Protein AF-A0A9Y2D6L7-F1 (afdb_monomer)

Sequence (75 aa):
MTSQSPVNRSPNGCRCQVMTQLTPAERDRFKALAAEEGRSLSATVRLLALRGLAQQEAAPLAAPGARHADTAGAS

Mean predicted aligned error: 12.52 Å

Foldseek 3Di:
DDDDDPDPPDPPPPDDDDDDDDDPVVLVVLVVVCVVVVHDSVVSVVVVVVVVVVVVVPDDCPDPDDDDPPPDDDD

Secondary structure (DSSP, 8-state):
----------GGG----------HHHHHHHHHHHHHTT--HHHHHHHHHHHHHHHHHHS----S-----------

Structure (mmCIF, N/CA/C/O backbone):
data_AF-A0A9Y2D6L7-F1
#
_entry.id   AF-A0A9Y2D6L7-F1
#
loop_
_atom_site.group_PDB
_atom_site.id
_atom_site.type_symbol
_atom_site.label_atom_id
_atom_site.label_alt_id
_atom_site.label_comp_id
_atom_site.label_asym_id
_atom_site.label_entity_id
_atom_site.label_seq_id
_atom_site.pdbx_PDB_ins_code
_atom_site.Cartn_x
_atom_site.Cartn_y
_atom_site.Cartn_z
_atom_site.occupancy
_atom_site.B_iso_or_equiv
_atom_site.auth_seq_id
_atom_site.auth_comp_id
_atom_site.auth_asym_id
_atom_site.auth_atom_id
_atom_site.pdbx_PDB_model_num
ATOM 1 N N . MET A 1 1 ? -13.888 22.754 30.676 1.00 44.03 1 MET A N 1
ATOM 2 C CA . MET A 1 1 ? -14.045 21.769 29.584 1.00 44.03 1 MET A CA 1
ATOM 3 C C . MET A 1 1 ? -12.756 21.768 28.783 1.00 44.03 1 MET A C 1
ATOM 5 O O . MET A 1 1 ? -12.507 22.714 28.049 1.00 44.03 1 MET A O 1
ATOM 9 N N . THR A 1 2 ? -11.869 20.803 29.013 1.00 54.88 2 THR A N 1
A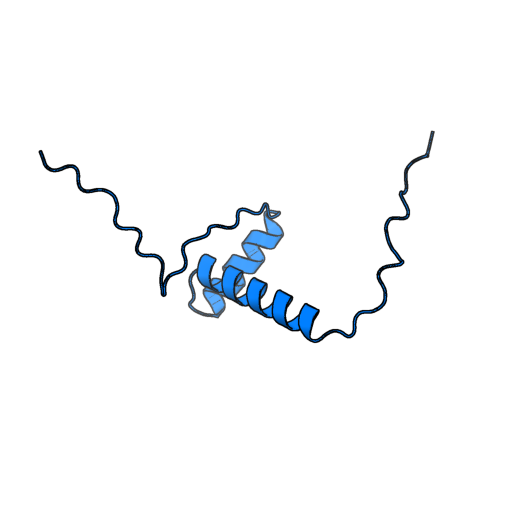TOM 10 C CA . THR A 1 2 ? -10.601 20.706 28.281 1.00 54.88 2 THR A CA 1
ATOM 11 C C . THR A 1 2 ? -10.869 20.080 26.918 1.00 54.88 2 THR A C 1
ATOM 13 O O . THR A 1 2 ? -11.237 18.913 26.819 1.00 54.88 2 THR A O 1
ATOM 16 N N . SER A 1 3 ? -10.732 20.884 25.864 1.00 62.78 3 SER A N 1
ATOM 17 C CA . SER A 1 3 ? -10.815 20.420 24.480 1.00 62.78 3 SER A CA 1
ATOM 18 C C . SER A 1 3 ? -9.598 19.536 24.199 1.00 62.78 3 SER A C 1
ATOM 20 O O . SER A 1 3 ? -8.476 20.031 24.097 1.00 62.78 3 SER A O 1
ATOM 22 N N . GLN A 1 4 ? -9.785 18.217 24.180 1.00 59.78 4 GLN A N 1
ATOM 23 C CA . GLN A 1 4 ? -8.716 17.275 23.865 1.00 59.78 4 GLN A CA 1
ATOM 24 C C . GLN A 1 4 ? -8.660 17.099 22.346 1.00 59.78 4 GLN A C 1
ATOM 26 O O . GLN A 1 4 ? -9.473 16.386 21.761 1.00 59.78 4 GLN A O 1
ATOM 31 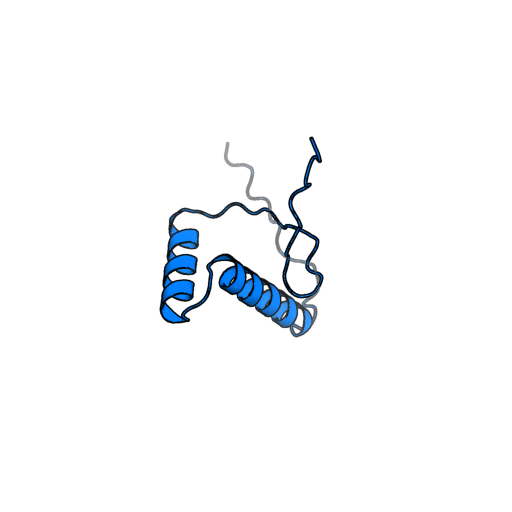N N . SER A 1 5 ? -7.713 17.783 21.700 1.00 60.44 5 SER A N 1
ATOM 32 C CA . SER A 1 5 ? -7.462 17.629 20.266 1.00 60.44 5 SER A CA 1
ATOM 33 C C . SER A 1 5 ? -7.111 16.169 19.938 1.00 60.44 5 SER A C 1
ATOM 35 O O . SER A 1 5 ? -6.324 15.566 20.677 1.00 60.44 5 SER A O 1
ATOM 37 N N . PRO A 1 6 ? -7.643 15.584 18.844 1.00 64.69 6 PRO A N 1
ATOM 38 C CA . PRO A 1 6 ? -7.337 14.212 18.460 1.00 64.69 6 PRO A CA 1
ATOM 39 C C . PRO A 1 6 ? -5.829 14.025 18.306 1.00 64.69 6 PRO A C 1
ATOM 41 O O . PRO A 1 6 ? -5.183 14.667 17.477 1.00 64.69 6 PRO A O 1
ATOM 44 N N . VAL A 1 7 ? -5.256 13.146 19.123 1.00 63.22 7 VAL A N 1
ATOM 45 C CA . VAL A 1 7 ? -3.834 12.814 19.043 1.00 63.22 7 VAL A CA 1
ATOM 46 C C . VAL A 1 7 ? -3.617 12.065 17.732 1.00 63.22 7 VAL A C 1
ATOM 48 O O . VAL A 1 7 ? -4.092 10.940 17.571 1.00 63.22 7 VAL A O 1
ATOM 51 N N .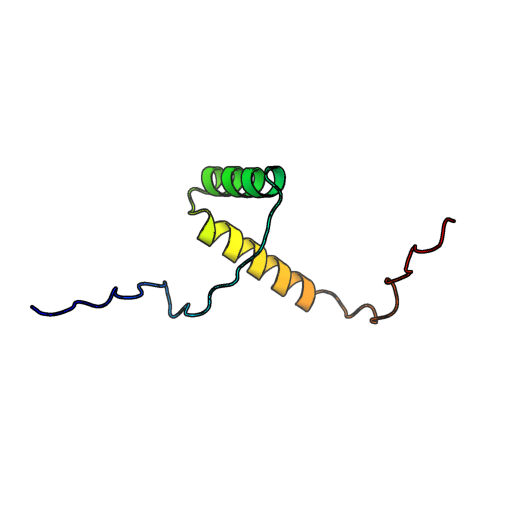 ASN A 1 8 ? -2.923 12.692 16.781 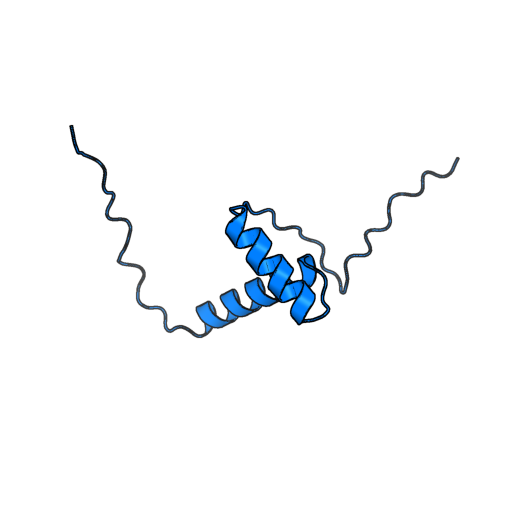1.00 60.69 8 ASN A N 1
ATOM 52 C CA . ASN A 1 8 ? -2.559 12.062 15.518 1.00 60.69 8 ASN A CA 1
ATOM 53 C C . ASN A 1 8 ? -1.544 10.941 15.800 1.00 60.69 8 ASN A C 1
ATOM 55 O O . ASN A 1 8 ? -0.342 11.182 15.903 1.00 60.69 8 ASN A O 1
ATOM 59 N N . ARG A 1 9 ? -2.039 9.712 15.993 1.00 58.44 9 ARG A N 1
ATOM 60 C CA . ARG A 1 9 ? -1.221 8.504 16.171 1.00 58.44 9 ARG A CA 1
ATOM 61 C C . ARG A 1 9 ? -0.873 7.900 14.820 1.00 58.44 9 ARG A C 1
ATOM 63 O O . ARG A 1 9 ? -1.202 6.749 14.536 1.00 58.44 9 ARG A O 1
ATOM 70 N N . SER A 1 10 ? -0.229 8.673 13.962 1.00 61.41 10 SER A N 1
ATOM 71 C CA . SER A 1 10 ? 0.361 8.081 12.780 1.00 61.41 10 SER A CA 1
ATOM 72 C C . SER A 1 10 ? 1.629 7.309 13.172 1.00 61.41 10 SER A C 1
ATOM 74 O O . SER A 1 10 ? 2.470 7.823 13.916 1.00 61.41 10 SER A O 1
ATOM 76 N N . PRO A 1 11 ? 1.780 6.048 12.731 1.00 63.06 11 PRO A N 1
ATOM 77 C CA . PRO A 1 11 ? 2.936 5.240 13.096 1.00 63.06 11 PRO A CA 1
ATOM 78 C C . PRO A 1 11 ? 4.228 5.903 12.599 1.00 63.06 11 PRO A C 1
ATOM 80 O O . PRO A 1 11 ? 4.275 6.421 11.484 1.00 63.06 11 PRO A O 1
ATOM 83 N N . ASN A 1 12 ? 5.276 5.889 13.427 1.00 64.94 12 ASN A N 1
ATOM 84 C CA . ASN A 1 12 ? 6.656 6.226 13.051 1.00 64.94 12 ASN A CA 1
ATOM 85 C C . ASN A 1 12 ? 6.829 7.574 12.317 1.00 64.94 12 ASN A C 1
ATOM 87 O O . ASN A 1 12 ? 7.521 7.648 11.306 1.00 64.94 12 ASN A O 1
ATOM 91 N N . GLY A 1 13 ? 6.172 8.642 12.783 1.00 73.88 13 GLY A N 1
ATOM 92 C CA . GLY A 1 13 ? 6.382 9.991 12.236 1.00 73.88 13 GLY A CA 1
ATOM 93 C C . GLY A 1 13 ? 5.744 10.244 10.864 1.00 73.88 13 GLY A C 1
ATOM 94 O O . GLY A 1 13 ? 6.038 11.251 10.222 1.00 73.88 13 GLY A O 1
ATOM 95 N N . CYS A 1 14 ? 4.844 9.371 10.409 1.00 77.56 14 CYS A N 1
ATOM 96 C CA . CYS A 1 14 ? 4.170 9.517 9.120 1.00 77.56 14 CYS A CA 1
ATOM 97 C C . CYS A 1 14 ? 3.125 10.636 9.164 1.00 77.56 14 CYS A C 1
ATOM 99 O O . CYS A 1 14 ? 2.004 10.421 9.602 1.00 77.56 14 CYS A O 1
ATOM 101 N N . ARG A 1 15 ? 3.469 11.847 8.731 1.00 78.75 15 ARG A N 1
ATOM 102 C CA . ARG A 1 15 ? 2.601 13.027 8.920 1.00 78.75 15 ARG A CA 1
ATOM 103 C C . ARG A 1 15 ? 1.874 13.510 7.663 1.00 78.75 15 ARG A C 1
ATOM 105 O O . ARG A 1 15 ? 1.017 14.377 7.779 1.00 78.75 15 ARG A O 1
ATOM 112 N N . CYS A 1 16 ? 2.170 12.938 6.497 1.00 83.00 16 CYS A N 1
ATOM 113 C CA . CYS A 1 16 ? 1.621 13.386 5.216 1.00 83.00 16 CYS A CA 1
ATOM 114 C C . CYS A 1 16 ? 0.646 12.353 4.645 1.00 83.00 16 CYS A C 1
ATOM 116 O O . CYS A 1 16 ? 1.000 11.183 4.487 1.00 83.00 16 CYS A O 1
ATOM 118 N N . GLN A 1 17 ? -0.572 12.789 4.321 1.00 86.12 17 GLN A N 1
ATOM 119 C CA . GLN A 1 17 ? -1.562 11.967 3.633 1.00 86.12 17 GLN A CA 1
ATOM 120 C C . GLN A 1 17 ? -1.422 12.139 2.119 1.00 86.12 17 GLN A C 1
ATOM 122 O O . GLN A 1 17 ? -1.280 13.254 1.627 1.00 86.12 17 GLN A O 1
ATOM 127 N N . VAL A 1 18 ? -1.517 11.031 1.386 1.00 86.50 18 VAL A N 1
ATOM 128 C CA . VAL A 1 18 ? -1.693 11.031 -0.069 1.00 86.50 18 VAL A CA 1
ATOM 129 C C . VAL A 1 18 ? -3.124 10.594 -0.356 1.00 86.50 18 VAL A C 1
ATOM 131 O O . VAL A 1 18 ? -3.559 9.546 0.125 1.00 86.50 18 VAL A O 1
ATOM 134 N N . MET A 1 19 ? -3.865 11.403 -1.110 1.00 89.00 19 MET A N 1
ATOM 135 C CA . MET A 1 19 ? -5.197 11.050 -1.599 1.00 89.00 19 MET A CA 1
ATOM 136 C C . MET A 1 19 ? -5.105 10.620 -3.059 1.00 89.00 19 MET A C 1
ATOM 138 O O . MET A 1 19 ? -4.502 11.312 -3.871 1.00 89.00 19 MET A O 1
ATOM 142 N N . THR A 1 20 ? -5.713 9.482 -3.385 1.00 88.50 20 THR A N 1
ATOM 143 C CA . THR A 1 20 ? -5.788 8.958 -4.752 1.00 88.50 20 THR A CA 1
ATOM 144 C C . THR A 1 20 ? -7.169 8.367 -5.007 1.00 88.50 20 THR A C 1
ATOM 146 O O . THR A 1 20 ? -7.837 7.926 -4.068 1.00 88.50 20 THR A O 1
ATOM 149 N N . GLN A 1 21 ? -7.591 8.372 -6.269 1.00 94.19 21 GLN A N 1
ATOM 150 C CA . GLN A 1 21 ? -8.820 7.727 -6.715 1.00 94.19 21 GLN A CA 1
ATOM 151 C C . GLN A 1 21 ? -8.480 6.367 -7.316 1.00 94.19 21 GLN A C 1
ATOM 153 O O . GLN A 1 21 ? -7.507 6.232 -8.051 1.00 94.19 21 GLN A O 1
ATOM 158 N N . LEU A 1 22 ? -9.292 5.366 -6.991 1.00 94.69 22 LEU A N 1
ATOM 159 C CA . LEU A 1 22 ? -9.190 4.016 -7.531 1.00 94.69 22 LEU A CA 1
ATOM 160 C C . LEU A 1 22 ? -10.534 3.633 -8.130 1.00 94.69 22 LEU A C 1
ATOM 162 O O . LEU A 1 22 ? -11.587 3.985 -7.592 1.00 94.69 22 LEU A O 1
ATOM 166 N N . THR A 1 23 ? -10.504 2.841 -9.192 1.00 97.62 23 THR A N 1
ATOM 167 C CA . THR A 1 23 ? -11.696 2.119 -9.626 1.00 97.62 23 THR A CA 1
ATOM 168 C C . THR A 1 23 ? -12.143 1.133 -8.535 1.00 97.62 23 THR A C 1
ATOM 170 O O . THR A 1 23 ? -11.328 0.681 -7.716 1.00 97.62 23 THR A O 1
ATOM 173 N N . PRO A 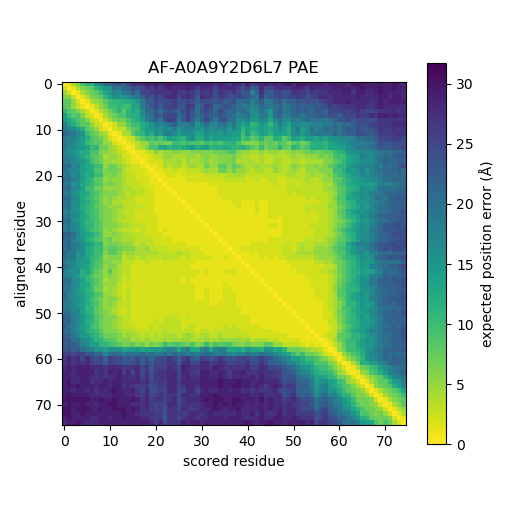1 24 ? -13.430 0.734 -8.509 1.00 98.00 24 PRO A N 1
ATOM 174 C CA . PRO A 1 24 ? -13.908 -0.275 -7.565 1.00 98.00 24 PRO A CA 1
ATOM 175 C C . PRO A 1 24 ? -13.111 -1.585 -7.645 1.00 98.00 24 PRO A C 1
ATOM 177 O O . PRO A 1 24 ? -12.710 -2.124 -6.616 1.00 98.00 24 PRO A O 1
ATOM 180 N N . ALA A 1 25 ? -12.794 -2.035 -8.864 1.00 97.88 25 ALA A N 1
ATOM 181 C CA . ALA A 1 25 ? -12.040 -3.262 -9.098 1.00 97.88 25 ALA A CA 1
ATOM 182 C C . ALA A 1 25 ? -10.610 -3.194 -8.535 1.00 97.88 25 ALA A C 1
ATOM 184 O O . ALA A 1 25 ? -10.147 -4.150 -7.916 1.00 97.88 25 ALA A O 1
ATOM 185 N N . GLU A 1 26 ? -9.907 -2.072 -8.706 1.00 97.56 26 GLU A N 1
ATOM 186 C CA . GLU A 1 26 ? -8.577 -1.879 -8.110 1.00 97.56 26 GLU A CA 1
ATOM 187 C C . GLU A 1 26 ? -8.650 -1.887 -6.585 1.00 97.56 26 GLU A C 1
ATOM 189 O O . GLU A 1 26 ? -7.857 -2.560 -5.924 1.00 97.56 26 GLU A O 1
ATOM 194 N N . ARG A 1 27 ? -9.639 -1.190 -6.011 1.00 96.94 27 ARG A N 1
ATOM 195 C CA . ARG A 1 27 ? -9.844 -1.172 -4.562 1.00 96.94 27 ARG A CA 1
ATOM 196 C C . ARG A 1 27 ? -10.108 -2.572 -4.008 1.00 96.94 27 ARG A C 1
ATOM 198 O O . ARG A 1 27 ? -9.590 -2.901 -2.941 1.00 96.94 27 ARG A O 1
ATOM 205 N N . ASP A 1 28 ? -10.890 -3.387 -4.704 1.00 98.25 28 ASP A N 1
ATOM 206 C CA . ASP A 1 28 ? -11.192 -4.747 -4.259 1.00 98.25 28 ASP A CA 1
ATOM 207 C C . ASP A 1 28 ? -9.971 -5.668 -4.346 1.00 98.25 28 ASP A C 1
ATOM 209 O O . ASP A 1 28 ? -9.749 -6.454 -3.424 1.00 98.25 28 ASP A O 1
ATOM 213 N N . ARG A 1 29 ? -9.096 -5.489 -5.345 1.00 97.94 29 ARG A N 1
ATOM 214 C CA . ARG A 1 29 ? -7.791 -6.176 -5.379 1.00 97.94 29 ARG A CA 1
ATOM 215 C C . ARG A 1 29 ? -6.926 -5.820 -4.171 1.00 97.94 29 ARG A C 1
ATOM 217 O O . ARG A 1 29 ? -6.373 -6.714 -3.537 1.00 97.94 29 ARG A O 1
ATOM 224 N N . PHE A 1 30 ? -6.841 -4.539 -3.801 1.00 97.44 30 PHE A N 1
ATOM 225 C CA . PHE A 1 30 ? -6.081 -4.138 -2.610 1.00 97.44 30 PHE A CA 1
ATOM 226 C C . PHE A 1 30 ? -6.660 -4.719 -1.316 1.00 97.44 30 PHE A C 1
ATOM 228 O O . PHE A 1 30 ? -5.898 -5.099 -0.430 1.00 97.44 30 PHE A O 1
ATOM 235 N N . LYS A 1 31 ? -7.991 -4.803 -1.186 1.00 98.00 31 LYS A N 1
ATOM 236 C CA . LYS A 1 31 ? -8.626 -5.438 -0.019 1.00 98.00 31 LYS A CA 1
ATOM 237 C C . LYS A 1 31 ? -8.332 -6.931 0.052 1.00 98.00 31 LYS A C 1
ATOM 239 O O . LYS A 1 31 ? -8.056 -7.417 1.143 1.00 98.00 31 LYS A O 1
ATOM 244 N N . ALA A 1 32 ? -8.407 -7.632 -1.079 1.00 98.25 32 ALA A N 1
ATOM 245 C CA . ALA A 1 32 ? -8.112 -9.058 -1.141 1.00 98.25 32 ALA A CA 1
ATOM 246 C C . ALA A 1 32 ? -6.674 -9.328 -0.681 1.00 98.25 32 ALA A C 1
ATOM 248 O O . ALA A 1 32 ? -6.467 -10.138 0.217 1.00 98.25 32 ALA A O 1
ATOM 249 N N . LEU A 1 33 ? -5.712 -8.554 -1.193 1.00 98.31 33 LEU A N 1
ATOM 250 C CA . LEU A 1 33 ? -4.314 -8.659 -0.778 1.00 98.31 33 LEU A CA 1
ATOM 251 C C . LEU A 1 33 ? -4.120 -8.330 0.710 1.00 98.31 33 LEU A C 1
ATOM 253 O O . LEU A 1 33 ? -3.426 -9.046 1.421 1.00 98.31 33 LEU A O 1
ATOM 257 N N . ALA A 1 34 ? -4.759 -7.268 1.207 1.00 97.94 34 ALA A N 1
ATOM 258 C CA . ALA A 1 34 ? -4.668 -6.898 2.618 1.00 97.94 34 ALA A CA 1
ATOM 259 C C . ALA A 1 34 ? -5.193 -8.013 3.543 1.00 97.94 34 ALA A C 1
ATOM 261 O O . ALA A 1 34 ? -4.600 -8.271 4.592 1.00 97.94 34 ALA A O 1
ATOM 262 N N . ALA A 1 35 ? -6.280 -8.681 3.143 1.00 97.94 35 ALA A N 1
ATOM 263 C CA . ALA A 1 35 ? -6.845 -9.811 3.871 1.00 97.94 35 ALA A CA 1
ATOM 264 C C . ALA A 1 35 ? -5.918 -11.035 3.842 1.00 97.94 35 ALA A C 1
ATOM 266 O O . ALA A 1 35 ? -5.672 -11.622 4.892 1.00 97.94 35 ALA A O 1
ATOM 267 N N . GLU A 1 36 ? -5.369 -11.376 2.674 1.00 98.06 36 GLU A N 1
ATOM 268 C CA . GLU A 1 36 ? -4.412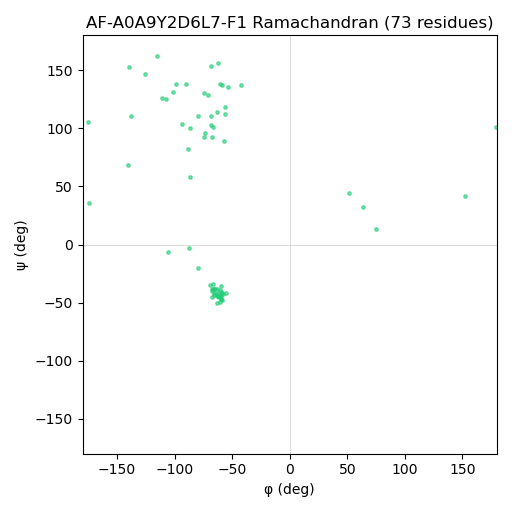 -12.477 2.503 1.00 98.06 36 GLU A CA 1
ATOM 269 C C . GLU A 1 36 ? -3.156 -12.286 3.368 1.00 98.06 36 GLU A C 1
ATOM 271 O O . GLU A 1 36 ? -2.685 -13.216 4.016 1.00 98.06 36 GLU A O 1
ATOM 276 N N . GLU A 1 37 ? -2.643 -11.058 3.440 1.00 96.19 37 GLU A N 1
ATOM 277 C CA . GLU A 1 37 ? -1.419 -10.737 4.175 1.00 96.19 37 GLU A CA 1
ATOM 278 C C . GLU A 1 37 ? -1.645 -10.417 5.665 1.00 96.19 37 GLU A C 1
ATOM 280 O O . GLU A 1 37 ? -0.680 -10.143 6.387 1.00 96.19 37 GLU A O 1
ATOM 285 N N . GLY A 1 38 ? -2.900 -10.398 6.133 1.00 96.56 38 GLY A N 1
ATOM 286 C CA . GLY A 1 38 ? -3.252 -10.050 7.513 1.00 96.56 38 GLY A CA 1
ATOM 287 C C . GLY A 1 38 ? -2.905 -8.605 7.897 1.00 96.56 38 GLY A C 1
ATOM 288 O O . GLY A 1 38 ? -2.542 -8.330 9.042 1.00 96.56 38 GLY A O 1
ATOM 289 N N . ARG A 1 39 ? -2.968 -7.667 6.943 1.00 94.19 39 ARG A N 1
ATOM 290 C CA . ARG A 1 39 ? -2.596 -6.252 7.121 1.00 94.19 39 ARG A CA 1
ATOM 291 C C . ARG A 1 39 ? -3.799 -5.337 6.957 1.00 94.19 39 ARG A C 1
ATOM 293 O O . ARG A 1 39 ? -4.810 -5.680 6.354 1.00 94.19 39 ARG A O 1
ATOM 300 N N . SER A 1 40 ? -3.678 -4.106 7.451 1.00 95.00 40 SER A N 1
ATOM 301 C CA . SER A 1 40 ? -4.656 -3.075 7.106 1.00 95.00 40 SER A CA 1
ATOM 302 C C . SER A 1 40 ? -4.543 -2.696 5.624 1.00 95.00 40 SER A C 1
ATOM 304 O O . SER A 1 40 ? -3.469 -2.767 5.014 1.00 95.00 40 SER A O 1
ATOM 306 N N . LEU A 1 41 ? -5.648 -2.216 5.047 1.00 94.56 41 LEU A N 1
ATOM 307 C CA . LEU A 1 41 ? -5.667 -1.720 3.669 1.00 94.56 41 LEU A CA 1
ATOM 308 C C . LEU A 1 41 ? -4.653 -0.581 3.462 1.00 94.56 41 LEU A C 1
ATOM 310 O O . LEU A 1 41 ? -3.924 -0.571 2.476 1.00 94.56 41 LEU A O 1
ATOM 314 N N . SER A 1 42 ? -4.557 0.351 4.415 1.00 90.44 42 SER A N 1
ATOM 315 C CA . SER A 1 42 ? -3.619 1.476 4.343 1.00 90.44 42 SER A CA 1
ATOM 316 C C . SER A 1 42 ? -2.154 1.036 4.411 1.00 90.44 42 SER A C 1
ATOM 318 O O . SER A 1 42 ? -1.327 1.585 3.684 1.00 90.44 42 SER A O 1
ATOM 320 N N . ALA A 1 43 ? -1.822 0.033 5.230 1.00 91.38 43 ALA A N 1
ATOM 321 C CA . ALA A 1 43 ? -0.472 -0.527 5.289 1.00 91.38 43 ALA A CA 1
ATOM 322 C C . ALA A 1 43 ? -0.100 -1.230 3.977 1.00 91.38 43 ALA A C 1
ATOM 324 O O . ALA A 1 43 ? 1.005 -1.039 3.473 1.00 91.38 43 ALA A O 1
ATOM 325 N N . THR A 1 44 ? -1.043 -1.974 3.398 1.00 95.38 44 THR A N 1
ATOM 326 C CA . THR A 1 44 ? -0.873 -2.680 2.119 1.00 95.38 44 THR A CA 1
ATOM 327 C C . THR A 1 44 ? -0.629 -1.699 0.973 1.00 95.38 44 THR A C 1
ATOM 329 O O . THR A 1 44 ? 0.366 -1.809 0.258 1.00 95.38 44 THR A O 1
ATOM 332 N N . VAL A 1 45 ? -1.481 -0.677 0.843 1.00 94.00 45 VAL A N 1
ATOM 333 C CA . VAL A 1 45 ? -1.331 0.370 -0.182 1.00 94.00 45 VAL A CA 1
ATOM 334 C C . VAL A 1 45 ? -0.006 1.112 -0.017 1.00 94.00 45 VAL A C 1
ATOM 336 O O . VAL A 1 45 ? 0.715 1.305 -0.993 1.00 94.00 45 VAL A O 1
ATOM 339 N N . ARG A 1 46 ? 0.366 1.479 1.216 1.00 92.25 46 ARG A N 1
ATOM 340 C CA . ARG A 1 46 ? 1.654 2.126 1.492 1.00 92.25 46 ARG A CA 1
ATOM 341 C C . ARG A 1 46 ? 2.834 1.249 1.074 1.00 92.25 46 ARG A C 1
ATOM 343 O O . ARG A 1 46 ? 3.761 1.750 0.447 1.00 92.25 46 ARG A O 1
ATOM 350 N N . LEU A 1 47 ? 2.818 -0.034 1.434 1.00 93.69 47 LEU A N 1
ATOM 351 C CA . LEU A 1 47 ? 3.892 -0.970 1.101 1.00 93.69 47 LEU A CA 1
ATOM 352 C C . LEU A 1 47 ? 4.076 -1.080 -0.415 1.00 93.69 47 LEU A C 1
ATOM 354 O O . LEU A 1 47 ? 5.200 -0.993 -0.904 1.00 93.69 47 LEU A O 1
ATOM 358 N N . LEU A 1 48 ? 2.978 -1.236 -1.154 1.00 95.75 48 LEU A N 1
ATOM 359 C CA . LEU A 1 48 ? 3.017 -1.332 -2.610 1.00 95.75 48 LEU A CA 1
ATOM 360 C C . LEU A 1 48 ? 3.475 -0.027 -3.270 1.00 95.75 48 LEU A C 1
ATOM 362 O O . LEU A 1 48 ? 4.273 -0.080 -4.200 1.00 95.75 48 LEU A O 1
ATOM 366 N N . ALA A 1 49 ? 3.059 1.132 -2.753 1.00 93.88 49 ALA A N 1
ATOM 367 C CA . ALA A 1 49 ? 3.546 2.424 -3.234 1.00 93.88 49 ALA A CA 1
ATOM 368 C C . ALA A 1 49 ? 5.068 2.572 -3.047 1.00 93.88 49 AL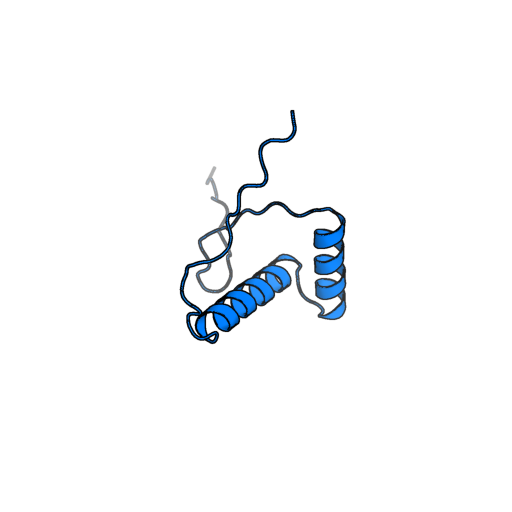A A C 1
ATOM 370 O O . ALA A 1 49 ? 5.769 2.957 -3.979 1.00 93.88 49 ALA A O 1
ATOM 371 N N . LEU A 1 50 ? 5.597 2.205 -1.873 1.00 94.50 50 LEU A N 1
ATOM 372 C CA . LEU A 1 50 ? 7.039 2.247 -1.600 1.00 94.50 50 LEU A CA 1
ATOM 373 C C . LEU A 1 50 ? 7.826 1.269 -2.482 1.00 94.50 50 LEU A C 1
ATOM 375 O O . LEU A 1 50 ? 8.901 1.612 -2.967 1.00 94.50 50 LEU A O 1
ATOM 379 N N . ARG A 1 51 ? 7.282 0.071 -2.737 1.00 95.88 51 ARG A N 1
ATOM 380 C CA . ARG A 1 51 ? 7.873 -0.881 -3.692 1.00 95.88 51 ARG A CA 1
ATOM 381 C C . ARG A 1 51 ? 7.906 -0.308 -5.108 1.00 95.88 51 ARG A C 1
ATOM 383 O O . ARG A 1 51 ? 8.919 -0.457 -5.780 1.00 95.88 51 ARG A O 1
ATOM 390 N N . GLY A 1 52 ? 6.839 0.367 -5.538 1.00 95.12 52 GLY A N 1
ATOM 391 C CA . GLY A 1 52 ? 6.788 1.045 -6.833 1.00 95.12 52 GLY A CA 1
ATOM 392 C C . GLY A 1 52 ? 7.868 2.120 -6.975 1.00 95.12 52 GLY A C 1
ATOM 393 O O . GLY A 1 52 ? 8.561 2.144 -7.985 1.00 95.12 52 GLY A O 1
ATOM 394 N N . LEU A 1 53 ? 8.076 2.952 -5.946 1.00 95.00 53 LEU A N 1
ATOM 395 C CA . LEU A 1 53 ? 9.151 3.957 -5.939 1.00 95.00 53 LEU A CA 1
ATOM 396 C C . LEU A 1 53 ? 10.537 3.313 -6.058 1.00 95.00 53 LEU A C 1
ATOM 398 O O . LEU A 1 53 ? 11.300 3.676 -6.948 1.00 95.00 53 LEU A O 1
ATOM 402 N N . ALA A 1 54 ? 10.822 2.296 -5.242 1.00 94.56 54 ALA A N 1
ATOM 403 C CA . ALA A 1 54 ? 12.099 1.584 -5.296 1.00 94.56 54 ALA A CA 1
ATOM 404 C C . ALA A 1 54 ? 12.353 0.933 -6.671 1.00 94.56 54 ALA A C 1
ATOM 406 O O . ALA A 1 54 ? 13.482 0.905 -7.154 1.00 94.56 54 ALA A O 1
ATOM 407 N N . GLN A 1 55 ? 11.303 0.431 -7.332 1.00 94.44 55 GLN A N 1
ATOM 408 C CA . GLN A 1 55 ? 11.400 -0.108 -8.693 1.00 94.44 55 GLN A CA 1
ATOM 409 C C . GLN A 1 55 ? 11.716 0.970 -9.734 1.00 94.44 55 GLN A C 1
ATOM 411 O O . GLN A 1 55 ? 12.468 0.698 -10.665 1.00 94.44 55 GLN A O 1
ATOM 416 N N . GLN A 1 56 ? 11.156 2.176 -9.596 1.00 92.50 56 GLN A N 1
ATOM 417 C CA . GLN A 1 56 ? 11.475 3.299 -10.485 1.00 92.50 56 GLN A CA 1
ATOM 418 C C . GLN A 1 56 ? 12.917 3.778 -10.297 1.00 92.50 56 GLN A C 1
ATOM 420 O O . GLN A 1 56 ? 13.588 4.063 -11.279 1.00 92.50 56 GLN A O 1
ATOM 425 N N . GLU A 1 57 ? 13.403 3.821 -9.057 1.00 91.62 57 GLU A N 1
ATOM 426 C CA . GLU A 1 57 ? 14.787 4.197 -8.741 1.00 91.62 57 GLU A CA 1
ATOM 427 C C . GLU A 1 57 ? 15.806 3.168 -9.252 1.00 91.62 57 GLU A C 1
ATOM 429 O O . GLU A 1 57 ? 16.905 3.531 -9.664 1.00 91.62 57 GLU A O 1
ATOM 434 N N . ALA A 1 58 ? 15.440 1.883 -9.242 1.00 85.12 58 ALA A N 1
ATOM 435 C CA . ALA A 1 58 ? 16.280 0.800 -9.746 1.00 85.12 58 ALA A CA 1
ATOM 436 C C . ALA A 1 58 ? 16.246 0.659 -11.278 1.00 85.12 58 ALA A C 1
ATOM 438 O O . ALA A 1 58 ? 17.142 0.041 -11.858 1.00 85.12 58 ALA A O 1
ATOM 439 N N . ALA A 1 59 ? 15.221 1.195 -11.944 1.00 76.44 59 ALA A N 1
ATOM 440 C CA . ALA A 1 59 ? 15.163 1.206 -13.396 1.00 76.44 59 ALA A CA 1
ATOM 441 C C . ALA A 1 59 ? 16.212 2.200 -13.933 1.00 76.44 59 ALA A C 1
ATOM 443 O O . ALA A 1 59 ? 16.224 3.357 -13.509 1.00 76.44 59 ALA A O 1
ATOM 444 N N . PRO A 1 60 ? 17.080 1.803 -14.886 1.00 63.16 60 PRO A N 1
ATOM 445 C CA . PRO A 1 60 ? 17.896 2.769 -15.611 1.00 63.16 60 PRO A CA 1
ATOM 446 C C . PRO A 1 60 ? 16.956 3.823 -16.190 1.00 63.16 60 PRO A C 1
ATOM 448 O O . PRO A 1 60 ? 15.918 3.444 -16.739 1.00 63.16 60 PRO A O 1
ATOM 451 N N . LEU A 1 61 ? 17.292 5.114 -16.077 1.00 61.22 61 LEU A N 1
ATOM 452 C CA . LEU A 1 61 ? 16.559 6.173 -16.772 1.00 61.22 61 LEU A CA 1
ATOM 453 C C . LEU A 1 61 ? 16.582 5.867 -18.278 1.00 61.22 61 LEU A C 1
ATOM 455 O O . LEU A 1 61 ? 17.476 6.297 -19.004 1.00 61.22 61 LEU A O 1
ATOM 459 N N . ALA A 1 62 ? 15.601 5.115 -18.770 1.00 59.75 62 ALA A N 1
ATOM 460 C CA . ALA A 1 62 ? 15.255 5.133 -20.171 1.00 59.75 62 ALA A CA 1
ATOM 461 C C . ALA A 1 62 ? 14.787 6.566 -20.429 1.00 59.75 62 ALA A C 1
ATOM 463 O O . ALA A 1 62 ? 13.834 7.032 -19.802 1.00 59.75 62 ALA A O 1
ATOM 464 N N . ALA A 1 63 ? 15.555 7.280 -21.251 1.00 52.31 63 ALA A N 1
ATOM 465 C CA . ALA A 1 63 ? 15.432 8.712 -21.474 1.00 52.31 63 ALA A CA 1
ATOM 466 C C . ALA A 1 63 ? 13.961 9.163 -21.611 1.00 52.31 63 ALA A C 1
ATOM 468 O O . ALA A 1 63 ? 13.180 8.501 -22.304 1.00 52.31 63 ALA A O 1
ATOM 469 N N . PRO A 1 64 ? 13.560 10.287 -20.989 1.00 52.19 64 PRO A N 1
ATOM 470 C CA . PRO A 1 64 ? 12.211 10.816 -21.138 1.00 52.19 64 PRO A CA 1
ATOM 471 C C . PRO A 1 64 ? 12.013 11.273 -22.588 1.00 52.19 64 PRO A C 1
ATOM 473 O O . PRO A 1 64 ? 12.498 12.325 -22.992 1.00 52.19 64 PRO A O 1
ATOM 476 N N . GLY 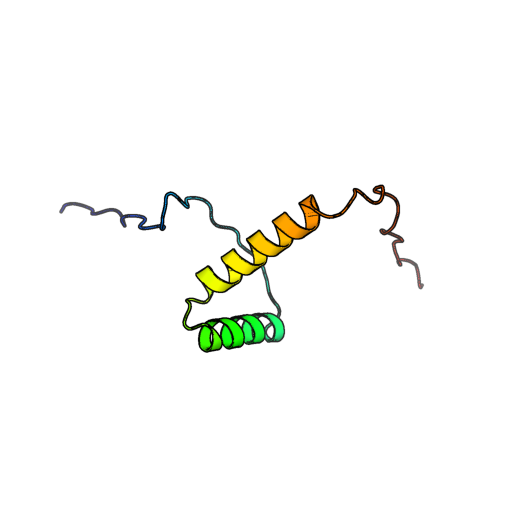A 1 65 ? 11.335 10.454 -23.394 1.00 56.03 65 GLY A N 1
ATOM 477 C CA . GLY A 1 65 ? 11.189 10.730 -24.823 1.00 56.03 65 GLY A CA 1
ATOM 478 C C . GLY A 1 65 ? 10.268 9.778 -25.578 1.00 56.03 65 GLY A C 1
ATOM 479 O O . GLY A 1 65 ? 10.566 9.424 -26.705 1.00 56.03 65 GLY A O 1
ATOM 480 N N . ALA A 1 66 ? 9.189 9.310 -24.956 1.00 54.91 66 ALA A N 1
ATOM 481 C CA . ALA A 1 66 ? 8.030 8.683 -25.604 1.00 54.91 66 ALA A CA 1
ATOM 482 C C . ALA A 1 66 ? 7.089 8.308 -24.458 1.00 54.91 66 ALA A C 1
ATOM 484 O O . ALA A 1 66 ? 7.340 7.350 -23.739 1.00 54.91 66 ALA A O 1
ATOM 485 N N . ARG A 1 67 ? 6.031 9.048 -24.154 1.00 55.28 67 ARG A N 1
ATOM 486 C CA . ARG A 1 67 ? 4.735 8.888 -24.809 1.00 55.28 67 ARG A CA 1
ATOM 487 C C . ARG A 1 67 ? 3.842 9.997 -24.266 1.00 55.28 67 ARG A C 1
ATOM 489 O O . ARG A 1 67 ? 3.406 9.894 -23.130 1.00 55.28 67 ARG A O 1
ATOM 496 N N . HIS A 1 68 ? 3.584 11.020 -25.062 1.00 50.44 68 HIS A N 1
ATOM 497 C CA . HIS A 1 68 ? 2.287 11.696 -25.128 1.00 50.44 68 HIS A CA 1
ATOM 498 C C . HIS A 1 68 ? 2.083 11.978 -26.621 1.00 50.44 68 HIS A C 1
ATOM 500 O O . HIS A 1 68 ? 2.220 13.099 -27.094 1.00 50.44 68 HIS A O 1
ATOM 506 N N . ALA A 1 69 ? 1.886 10.901 -27.391 1.00 47.03 69 ALA A N 1
ATOM 507 C CA . ALA A 1 69 ? 1.226 11.013 -28.681 1.00 47.03 69 ALA A CA 1
ATOM 508 C C . ALA A 1 69 ? -0.252 11.215 -28.351 1.00 47.03 69 ALA A C 1
ATOM 510 O O . ALA A 1 69 ? -0.972 10.261 -28.050 1.00 47.03 69 ALA A O 1
ATOM 511 N N . ASP A 1 70 ? -0.632 12.484 -28.274 1.00 44.88 70 ASP A N 1
ATOM 512 C CA . ASP A 1 70 ? -2.013 12.912 -28.169 1.00 44.88 70 ASP A CA 1
ATOM 513 C C . ASP A 1 70 ? -2.787 12.325 -29.351 1.00 44.88 70 ASP A C 1
ATOM 515 O O . ASP A 1 70 ? -2.524 12.618 -30.518 1.00 44.88 70 ASP A O 1
ATOM 519 N N . THR A 1 71 ? -3.691 11.407 -29.032 1.00 54.72 71 THR A N 1
ATOM 520 C CA . THR A 1 71 ? -4.690 10.909 -29.967 1.00 54.72 71 THR A CA 1
ATOM 521 C C . THR A 1 71 ? -5.883 11.844 -29.837 1.00 54.72 71 THR A C 1
ATOM 523 O O . THR A 1 71 ? -6.830 11.546 -29.116 1.00 54.72 71 THR A O 1
ATOM 526 N N . ALA A 1 72 ? -5.826 12.989 -30.511 1.00 51.38 72 ALA A N 1
ATOM 527 C CA . ALA A 1 72 ? -6.953 13.905 -30.613 1.00 51.38 72 ALA A CA 1
ATOM 528 C C . ALA A 1 72 ? -7.052 14.434 -32.045 1.00 51.38 72 ALA A C 1
ATOM 530 O O . ALA A 1 72 ? -6.204 15.193 -32.506 1.00 51.38 72 ALA A O 1
ATOM 531 N N . GLY A 1 73 ? -8.097 14.005 -32.756 1.00 43.09 73 GLY A N 1
ATOM 532 C CA . GLY A 1 73 ? -8.429 14.556 -34.068 1.00 43.09 73 GLY A CA 1
ATOM 533 C C . GLY A 1 73 ? -9.167 13.616 -35.013 1.00 43.09 73 GLY A C 1
ATOM 534 O O . GLY A 1 73 ? -8.839 13.579 -36.191 1.00 43.09 73 GLY A O 1
ATOM 535 N N . ALA A 1 74 ? -10.139 12.846 -34.519 1.00 44.81 74 ALA A N 1
ATOM 536 C CA . ALA A 1 74 ? -11.211 12.339 -35.368 1.00 44.81 74 ALA A CA 1
ATOM 537 C C . ALA A 1 74 ? -12.380 13.327 -35.279 1.00 44.81 74 ALA A C 1
ATOM 539 O O . ALA A 1 74 ? -13.076 13.365 -34.2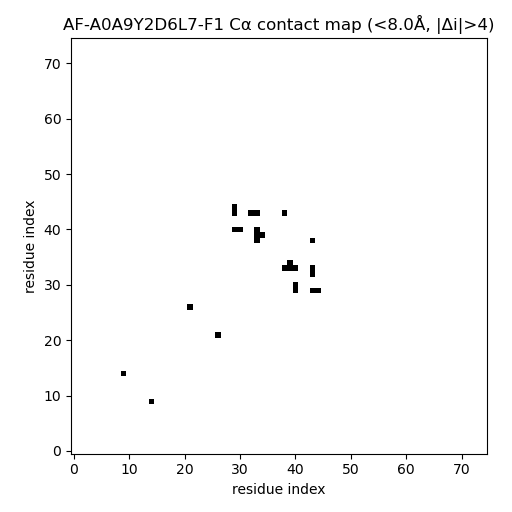63 1.00 44.81 74 ALA A O 1
ATOM 540 N N . SER A 1 75 ? -12.551 14.147 -36.313 1.00 57.50 75 SER A N 1
ATOM 541 C CA . SER A 1 75 ? -13.814 14.760 -36.755 1.00 57.50 75 SER A CA 1
ATOM 542 C C . SER A 1 75 ? -13.623 15.278 -38.171 1.00 57.50 75 SER A C 1
ATOM 544 O O . SER A 1 75 ? -12.622 15.996 -38.385 1.00 57.50 75 SER A O 1
#

Nearest PDB structures (foldseek):
  6sbx-assembly1_C  TM=7.151E-01  e=8.381E-01  Myxococcus xanthus
  6sbw-assembly1_A  TM=7.455E-01  e=1.117E+00  Myxococcus xanthus DK 1622
  5x3t-assembly1_G  TM=6.106E-01  e=2.458E+00  Mycobacterium tuberculosis H37Rv
  2k5j-assembly1_A  TM=6.568E-01  e=3.518E+00  Shigella flexneri 5 str. 8401

Solvent-accessible surface area (backbone atoms only — not comparable to full-atom values): 5174 Å² total; per-residue (Å²): 135,85,83,78,73,82,78,84,81,48,71,93,79,57,84,77,87,84,88,83,89,72,56,72,68,58,50,50,52,49,46,52,51,10,60,76,70,74,45,53,54,69,56,44,54,50,52,52,51,53,51,50,51,52,50,58,72,69,43,75,84,72,72,97,80,83,82,84,81,78,91,78,82,92,128

pLDDT: mean 79.04, std 18.9, range [43.09, 98.31]

Radius of gyration: 19.3 Å; Cα contacts (8 Å, |Δi|>4): 13; chains: 1; bounding box: 32×34×66 Å